Protein AF-F3GQA1-F1 (afdb_monomer_lite)

Foldseek 3Di:
DCVVVVVVVVVVVVVVVVVVCVQVVPVCGVVNVVVCVVVVVVVVVVCVVVVVPD

Seq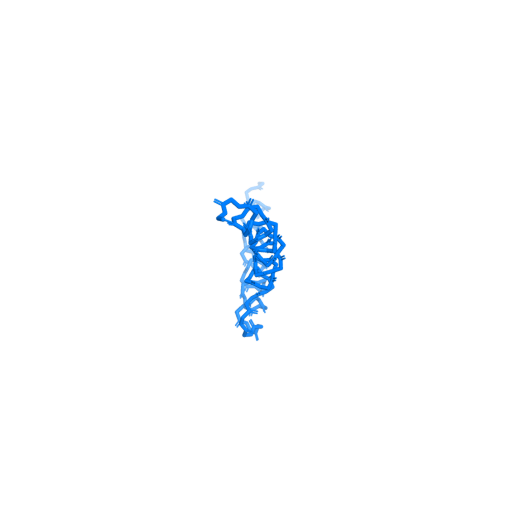uence (54 aa):
MLRRLLLIIPTLLGILIINFVIIQAAPGGPVEQMIAKIEGFDGATSRIAGGGAG

pLDDT: mean 74.36, std 12.42, range [44.84, 93.62]

Organism: NCBI:txid629263

Radius of gyration: 21.12 Å; chains: 1; bounding box: 50×15×51 Å

Structure (mmCIF, N/CA/C/O backbone):
data_AF-F3GQA1-F1
#
_entry.id   AF-F3GQA1-F1
#
loop_
_atom_site.group_PDB
_atom_site.id
_atom_site.type_symbol
_atom_site.label_atom_id
_atom_site.label_alt_id
_atom_site.label_comp_id
_atom_site.label_asym_id
_atom_site.label_entity_id
_atom_site.label_seq_id
_atom_site.pdbx_PDB_ins_code
_atom_site.Cartn_x
_atom_site.Cartn_y
_atom_site.Cartn_z
_atom_site.occupancy
_atom_site.B_iso_or_equiv
_atom_site.auth_seq_id
_atom_site.auth_comp_id
_atom_site.auth_asym_id
_atom_site.auth_atom_id
_atom_site.pdbx_PDB_model_num
ATOM 1 N N . MET A 1 1 ? -12.168 5.706 28.821 1.00 61.75 1 MET A N 1
ATOM 2 C CA . MET A 1 1 ? -11.260 6.190 27.754 1.00 61.75 1 MET A CA 1
ATOM 3 C C . MET A 1 1 ? -10.893 5.135 26.693 1.00 61.75 1 MET A C 1
ATOM 5 O O . MET A 1 1 ? -10.458 5.527 25.621 1.00 61.75 1 MET A O 1
ATOM 9 N N . LEU A 1 2 ? -11.163 3.832 26.895 1.00 65.19 2 LEU A N 1
ATOM 10 C CA . LEU A 1 2 ? -10.819 2.761 25.933 1.00 65.19 2 LEU A CA 1
ATOM 11 C C . LEU A 1 2 ? -11.596 2.778 24.600 1.00 65.19 2 LEU A C 1
ATOM 13 O O . LEU A 1 2 ? -11.087 2.285 23.599 1.00 65.19 2 LEU A O 1
ATOM 17 N N . ARG A 1 3 ? -12.799 3.372 24.549 1.00 68.62 3 ARG A N 1
ATOM 18 C CA . ARG A 1 3 ? -13.594 3.452 23.306 1.00 68.62 3 ARG A CA 1
ATOM 19 C C . ARG A 1 3 ? -12.831 4.153 22.178 1.00 68.62 3 ARG A C 1
ATOM 21 O O . ARG A 1 3 ? -12.881 3.704 21.046 1.00 68.62 3 ARG A O 1
ATOM 28 N N . ARG A 1 4 ? -12.066 5.203 22.494 1.00 72.44 4 ARG A N 1
ATOM 29 C CA . ARG A 1 4 ? -11.299 5.958 21.491 1.00 72.44 4 ARG A CA 1
ATOM 30 C C . ARG A 1 4 ? -10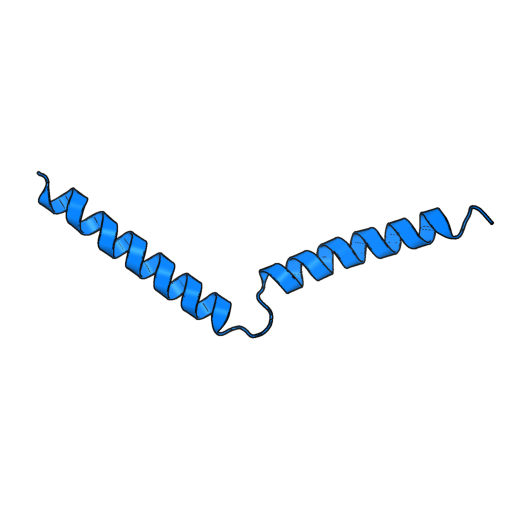.163 5.136 20.871 1.00 72.44 4 ARG A C 1
ATOM 32 O O . ARG A 1 4 ? -9.915 5.277 19.685 1.00 72.44 4 ARG A O 1
ATOM 39 N N . LEU A 1 5 ? -9.528 4.248 21.641 1.00 74.75 5 LEU A N 1
ATOM 40 C CA . LEU A 1 5 ? -8.436 3.399 21.152 1.00 74.75 5 LEU A CA 1
ATOM 41 C C . LEU A 1 5 ? -8.951 2.241 20.284 1.00 74.75 5 LEU A C 1
ATOM 43 O O . LEU A 1 5 ? -8.361 1.934 19.253 1.00 74.75 5 LEU A O 1
ATOM 47 N N . LEU A 1 6 ? -10.094 1.654 20.654 1.00 81.12 6 LEU A N 1
ATOM 48 C CA . LEU A 1 6 ? -10.720 0.569 19.890 1.00 81.12 6 LEU A CA 1
ATOM 49 C C . LEU A 1 6 ? -11.231 1.053 18.522 1.00 81.12 6 LEU A C 1
ATOM 51 O O . LEU A 1 6 ? -11.226 0.284 17.576 1.00 81.12 6 LEU A O 1
ATOM 55 N N . LEU A 1 7 ? -11.597 2.334 18.395 1.00 82.75 7 LEU A N 1
ATOM 56 C CA . LEU A 1 7 ? -12.028 2.970 17.140 1.00 82.75 7 LEU A CA 1
ATOM 57 C C . LEU A 1 7 ? -10.869 3.340 16.185 1.00 82.75 7 LEU A C 1
ATOM 59 O O . LEU A 1 7 ? -11.091 3.490 14.985 1.00 82.75 7 LEU A O 1
ATOM 63 N N . ILE A 1 8 ? -9.625 3.428 16.666 1.00 86.69 8 ILE A N 1
ATOM 64 C CA . ILE A 1 8 ? -8.452 3.680 15.805 1.00 86.69 8 ILE A CA 1
ATOM 65 C C . ILE A 1 8 ? -8.107 2.445 14.965 1.00 86.69 8 ILE A C 1
ATOM 67 O O . ILE A 1 8 ? -7.843 2.570 13.772 1.00 86.69 8 ILE A O 1
ATOM 71 N N . ILE A 1 9 ? -8.173 1.253 15.562 1.00 89.75 9 ILE A N 1
ATOM 72 C CA . ILE A 1 9 ? -7.890 -0.022 14.886 1.00 89.75 9 ILE A CA 1
ATOM 73 C C . ILE A 1 9 ? -8.721 -0.209 13.600 1.00 89.75 9 ILE A C 1
ATOM 75 O O . ILE A 1 9 ? -8.106 -0.430 12.561 1.00 89.75 9 ILE A O 1
ATOM 79 N N . PRO A 1 10 ? -10.067 -0.078 13.591 1.00 88.12 10 PRO A N 1
ATOM 80 C CA . PRO A 1 10 ? -10.863 -0.218 12.373 1.00 88.12 10 PRO A CA 1
ATOM 81 C C . PRO A 1 10 ? -10.586 0.893 11.356 1.00 88.12 10 PRO A C 1
ATOM 83 O O . PRO A 1 10 ? -10.729 0.660 10.161 1.00 88.12 10 PRO A O 1
ATOM 86 N N . THR A 1 11 ? -10.140 2.073 11.799 1.00 93.56 11 THR A N 1
ATOM 87 C CA . THR A 1 11 ? -9.749 3.157 10.885 1.00 93.56 11 THR A CA 1
ATOM 88 C C . THR A 1 11 ? -8.464 2.786 10.143 1.00 93.56 11 THR A C 1
ATOM 90 O O . THR A 1 11 ? -8.407 2.879 8.919 1.00 93.56 11 THR A O 1
ATOM 93 N N . LEU A 1 12 ? -7.459 2.289 10.873 1.00 92.00 12 LEU A N 1
ATOM 94 C CA . LEU A 1 12 ? -6.197 1.808 10.306 1.00 92.00 12 LEU A CA 1
ATOM 95 C C . LEU A 1 12 ? -6.400 0.580 9.408 1.00 92.00 12 LEU A C 1
ATOM 97 O O . LEU A 1 12 ? -5.841 0.517 8.317 1.00 92.00 12 LEU A O 1
ATOM 101 N N . LEU A 1 13 ? -7.241 -0.369 9.82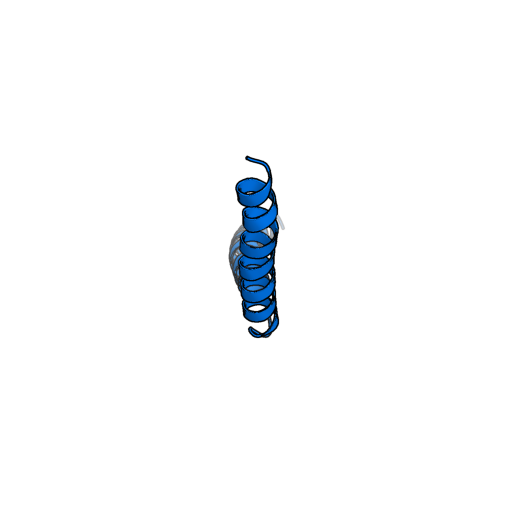5 1.00 93.44 13 LEU A N 1
ATOM 102 C CA . LEU A 1 13 ? -7.600 -1.534 9.011 1.00 93.44 13 LEU A CA 1
ATOM 103 C C . LEU A 1 13 ? -8.338 -1.126 7.735 1.00 93.44 13 LEU A C 1
ATOM 105 O O . LEU A 1 13 ? -8.026 -1.641 6.666 1.00 93.44 13 LEU A O 1
ATOM 109 N N . GLY A 1 14 ? -9.273 -0.178 7.827 1.00 93.62 14 GLY A N 1
ATOM 110 C CA . GLY A 1 14 ? -10.014 0.330 6.676 1.00 93.62 14 GLY A CA 1
ATOM 111 C C . GLY A 1 14 ? -9.094 0.937 5.620 1.00 93.62 14 GLY A C 1
ATOM 112 O O . GLY A 1 14 ? -9.166 0.547 4.455 1.00 93.62 14 GLY A O 1
ATOM 113 N N . ILE A 1 15 ? -8.180 1.831 6.019 1.00 93.56 15 ILE A N 1
ATOM 114 C CA . ILE A 1 15 ? -7.233 2.434 5.068 1.00 93.56 15 ILE A CA 1
ATOM 115 C C . ILE A 1 15 ? -6.264 1.399 4.488 1.00 93.56 15 ILE A C 1
ATOM 117 O O . ILE A 1 15 ? -5.949 1.478 3.305 1.00 93.56 15 ILE A O 1
ATOM 121 N N . LEU A 1 16 ? -5.823 0.415 5.282 1.00 91.75 16 LEU A N 1
ATOM 122 C CA . LEU A 1 16 ? -4.925 -0.646 4.824 1.00 91.75 16 LEU A CA 1
ATOM 123 C C . LEU A 1 16 ? -5.608 -1.545 3.796 1.00 91.75 16 LEU A C 1
ATOM 125 O O . LEU A 1 16 ? -5.019 -1.815 2.756 1.00 91.75 16 LEU A O 1
ATOM 129 N N . ILE A 1 17 ? -6.848 -1.969 4.055 1.00 93.31 17 ILE A N 1
ATOM 130 C CA . ILE A 1 17 ? -7.621 -2.803 3.126 1.00 93.31 17 ILE A CA 1
ATOM 131 C C . ILE A 1 17 ? -7.885 -2.046 1.827 1.00 93.31 17 ILE A C 1
ATOM 133 O O . ILE A 1 17 ? -7.658 -2.598 0.755 1.00 93.31 17 ILE A O 1
ATOM 137 N N . ILE A 1 18 ? -8.321 -0.784 1.899 1.00 91.25 18 ILE A N 1
ATOM 138 C CA . ILE A 1 18 ? -8.554 0.032 0.699 1.00 91.25 18 ILE A CA 1
ATOM 139 C C . ILE A 1 18 ? -7.257 0.177 -0.103 1.00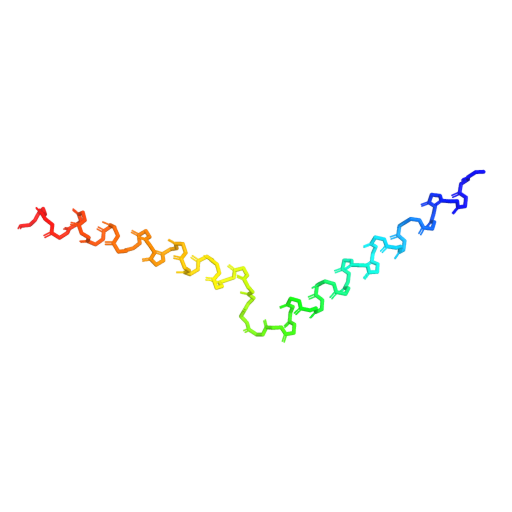 91.25 18 ILE A C 1
ATOM 141 O O . ILE A 1 18 ? -7.260 -0.052 -1.310 1.00 91.25 18 ILE A O 1
ATOM 145 N N . ASN A 1 19 ? -6.144 0.503 0.557 1.00 86.06 19 ASN A N 1
ATOM 146 C CA . ASN A 1 19 ? -4.843 0.633 -0.095 1.00 86.06 19 ASN A CA 1
ATOM 147 C C . ASN A 1 19 ? -4.411 -0.698 -0.744 1.00 86.06 19 ASN A C 1
ATOM 149 O O . ASN A 1 19 ? -4.026 -0.724 -1.909 1.00 86.06 19 ASN A O 1
ATOM 153 N N . PHE A 1 20 ? -4.598 -1.820 -0.047 1.00 87.88 20 PHE A N 1
ATOM 154 C CA . PHE A 1 20 ? -4.303 -3.159 -0.554 1.00 87.88 20 PHE A CA 1
ATOM 155 C C . PHE A 1 20 ? -5.159 -3.544 -1.769 1.00 87.88 20 PHE A C 1
ATOM 157 O O . PHE A 1 20 ? -4.644 -4.098 -2.739 1.00 87.88 20 PHE A O 1
ATOM 164 N N . VAL A 1 21 ? -6.454 -3.219 -1.755 1.00 88.50 21 VAL A N 1
ATOM 165 C CA . VAL A 1 21 ? -7.350 -3.429 -2.901 1.00 88.50 21 VAL A CA 1
ATOM 166 C C . VAL A 1 21 ? -6.926 -2.563 -4.085 1.00 88.50 21 VAL A C 1
ATOM 168 O O . VAL A 1 21 ? -6.883 -3.072 -5.198 1.00 88.50 21 VAL A O 1
ATOM 171 N N . ILE A 1 22 ? -6.558 -1.297 -3.867 1.00 85.44 22 ILE A N 1
ATOM 172 C CA . ILE A 1 22 ? -6.079 -0.403 -4.935 1.00 85.44 22 ILE A CA 1
ATOM 173 C C . ILE A 1 22 ? -4.790 -0.941 -5.565 1.00 85.44 22 ILE A C 1
ATOM 175 O O . ILE A 1 22 ? -4.677 -0.966 -6.790 1.00 85.44 22 ILE A O 1
ATOM 179 N N . ILE A 1 23 ? -3.835 -1.397 -4.748 1.00 79.31 23 ILE A N 1
ATOM 180 C CA . ILE A 1 23 ? -2.570 -1.956 -5.239 1.00 79.31 23 ILE A CA 1
ATOM 181 C C . ILE A 1 23 ? -2.815 -3.240 -6.037 1.00 79.31 23 ILE A C 1
ATOM 183 O O . ILE A 1 23 ? -2.249 -3.386 -7.114 1.00 79.31 23 ILE A O 1
ATOM 187 N N . GLN A 1 24 ? -3.662 -4.151 -5.546 1.00 75.94 24 GLN A N 1
ATOM 188 C CA . GLN A 1 24 ? -3.975 -5.396 -6.259 1.00 75.94 24 GLN A CA 1
ATOM 189 C C . GLN A 1 24 ? -4.837 -5.178 -7.510 1.00 75.94 24 GLN A C 1
ATOM 191 O O . GLN A 1 24 ? -4.748 -5.954 -8.457 1.00 75.94 24 GLN A O 1
ATOM 196 N N . ALA A 1 25 ? -5.672 -4.136 -7.526 1.00 78.81 25 ALA A N 1
ATOM 197 C CA . ALA A 1 25 ? -6.490 -3.777 -8.681 1.00 78.81 25 ALA A CA 1
ATOM 198 C C . ALA A 1 25 ? -5.673 -3.150 -9.822 1.00 78.81 25 ALA A C 1
ATOM 200 O O . ALA A 1 25 ? -6.155 -3.119 -10.951 1.00 78.81 25 ALA A O 1
ATOM 201 N N . ALA A 1 26 ? -4.457 -2.662 -9.552 1.00 76.38 26 ALA A N 1
ATOM 202 C CA . ALA A 1 26 ? -3.491 -2.282 -10.574 1.00 76.38 26 ALA A CA 1
ATOM 203 C C . ALA A 1 26 ? -2.674 -3.532 -10.980 1.00 76.38 26 ALA A C 1
ATOM 205 O O . ALA A 1 26 ? -1.753 -3.908 -10.253 1.00 76.38 26 ALA A O 1
ATOM 206 N N . PRO A 1 27 ? -2.999 -4.222 -12.097 1.00 58.34 27 PRO A N 1
ATOM 207 C CA . PRO A 1 27 ? -2.265 -5.412 -12.529 1.00 58.34 27 PRO A CA 1
ATOM 208 C C . PRO A 1 27 ? -0.797 -5.051 -12.803 1.00 58.34 27 PRO A C 1
ATOM 210 O O . PRO A 1 27 ? -0.517 -4.193 -13.639 1.00 58.34 27 PRO A O 1
ATOM 213 N N . GLY A 1 28 ? 0.130 -5.691 -12.080 1.00 64.19 28 GLY A N 1
ATOM 214 C CA . GLY A 1 28 ? 1.542 -5.297 -12.015 1.00 64.19 28 GLY A CA 1
ATOM 215 C C . GLY A 1 28 ? 1.707 -4.057 -11.141 1.00 64.19 28 GLY A C 1
ATOM 216 O O . GLY A 1 28 ? 1.569 -2.921 -11.611 1.00 64.19 28 GLY A O 1
ATOM 217 N N . GLY A 1 29 ? 1.961 -4.274 -9.850 1.00 73.56 29 GLY A N 1
ATOM 218 C CA . GLY A 1 29 ? 1.873 -3.212 -8.857 1.00 73.56 29 GLY A CA 1
ATOM 219 C C . GLY A 1 29 ? 2.853 -2.067 -9.154 1.00 73.56 29 GLY A C 1
ATOM 220 O O . GLY A 1 29 ? 3.923 -2.294 -9.724 1.00 73.56 29 GLY A O 1
ATOM 221 N N . PRO A 1 30 ? 2.563 -0.829 -8.718 1.00 66.81 30 PRO A N 1
ATOM 222 C CA . PRO A 1 30 ? 3.511 0.284 -8.818 1.00 66.81 30 PRO A CA 1
ATOM 223 C C . PRO A 1 30 ? 4.886 -0.061 -8.221 1.00 66.81 30 PRO A C 1
ATOM 225 O O . PRO A 1 30 ? 5.900 0.445 -8.686 1.00 66.81 30 PRO A O 1
ATOM 228 N N . VAL A 1 31 ? 4.929 -0.975 -7.247 1.00 72.25 31 VAL A N 1
ATOM 229 C CA . VAL A 1 31 ? 6.164 -1.520 -6.672 1.00 72.25 31 VAL A CA 1
ATOM 230 C C . VAL A 1 31 ? 6.984 -2.307 -7.699 1.00 72.25 31 VAL A C 1
ATOM 232 O O . VAL A 1 31 ? 8.177 -2.057 -7.809 1.00 72.25 31 VAL A O 1
ATOM 235 N N . GLU A 1 32 ? 6.380 -3.189 -8.500 1.00 73.06 32 GLU A N 1
ATOM 236 C CA . GLU A 1 32 ? 7.090 -3.919 -9.565 1.00 73.06 32 GLU A CA 1
ATOM 237 C C . GLU A 1 32 ? 7.555 -2.990 -10.679 1.00 73.06 32 GLU A C 1
ATOM 239 O O . GLU A 1 32 ? 8.661 -3.150 -11.182 1.00 73.06 32 GLU A O 1
ATOM 244 N N . GLN A 1 33 ? 6.771 -1.965 -11.018 1.00 75.31 33 GLN A N 1
ATOM 245 C CA . GLN A 1 33 ? 7.195 -0.953 -11.989 1.00 75.31 33 GLN A CA 1
ATOM 246 C C . GLN A 1 33 ? 8.352 -0.095 -11.454 1.00 75.31 33 GLN A C 1
ATOM 248 O O . GLN A 1 33 ? 9.265 0.248 -12.205 1.00 75.31 33 GLN A O 1
ATOM 253 N N . MET A 1 34 ? 8.350 0.236 -10.157 1.00 76.31 34 MET A N 1
ATOM 254 C CA . MET A 1 34 ? 9.460 0.945 -9.514 1.00 76.31 34 MET A CA 1
ATOM 255 C C . MET A 1 34 ? 10.710 0.068 -9.418 1.00 76.31 34 MET A C 1
ATOM 257 O O . MET A 1 34 ? 11.793 0.552 -9.738 1.00 76.31 34 MET A O 1
ATOM 261 N N . ILE A 1 35 ? 10.570 -1.210 -9.055 1.00 74.62 35 ILE A N 1
ATOM 262 C CA . ILE A 1 35 ? 11.679 -2.172 -9.023 1.00 74.62 35 ILE A CA 1
ATOM 263 C C . ILE A 1 35 ? 12.236 -2.372 -10.432 1.00 74.62 35 ILE A C 1
ATOM 265 O O . ILE A 1 35 ? 13.429 -2.186 -10.618 1.00 74.62 35 ILE A O 1
ATOM 269 N N . ALA A 1 36 ? 11.398 -2.611 -11.444 1.00 78.44 36 ALA A N 1
ATOM 270 C CA . ALA A 1 36 ? 11.834 -2.759 -12.835 1.00 78.44 36 ALA A CA 1
ATOM 271 C C . ALA A 1 36 ? 12.538 -1.501 -13.373 1.00 78.44 36 ALA A C 1
ATOM 273 O O . ALA A 1 36 ? 13.463 -1.599 -14.179 1.00 78.44 36 ALA A O 1
ATOM 274 N N . LYS A 1 37 ? 12.139 -0.305 -12.919 1.00 76.62 37 LYS A N 1
ATOM 275 C CA . LYS A 1 37 ? 12.808 0.952 -13.279 1.00 76.62 37 LYS A CA 1
ATOM 276 C C . LYS A 1 37 ? 14.171 1.095 -12.597 1.00 76.62 37 LYS A C 1
ATOM 278 O O . LYS A 1 37 ? 15.098 1.584 -13.231 1.00 76.62 37 LYS A O 1
ATOM 283 N N . ILE A 1 38 ? 14.306 0.665 -11.343 1.00 77.94 38 ILE A N 1
ATOM 284 C CA . ILE A 1 38 ? 15.577 0.680 -10.599 1.00 77.94 38 ILE A CA 1
ATOM 285 C C . ILE A 1 38 ? 16.527 -0.408 -11.129 1.00 77.94 38 ILE A C 1
ATOM 287 O O . ILE A 1 38 ? 17.681 -0.126 -11.438 1.00 77.94 38 ILE A O 1
ATOM 291 N N . GLU A 1 39 ? 16.030 -1.627 -11.320 1.00 75.81 39 GLU A N 1
ATOM 292 C CA . GLU A 1 39 ? 16.767 -2.765 -11.876 1.00 75.81 39 GLU A CA 1
ATOM 293 C C . GLU A 1 39 ? 17.156 -2.528 -13.343 1.00 75.81 39 GLU A C 1
ATOM 295 O O . GLU A 1 39 ? 18.269 -2.846 -13.753 1.00 75.81 39 GLU A O 1
ATOM 300 N N . GLY A 1 40 ? 16.303 -1.872 -14.137 1.00 65.44 40 GLY A N 1
ATOM 301 C CA . GLY A 1 40 ? 16.644 -1.434 -15.493 1.00 65.44 40 GLY A CA 1
ATOM 302 C C . GLY A 1 40 ? 17.789 -0.410 -15.539 1.00 65.44 40 GLY A C 1
ATOM 303 O O . GLY A 1 40 ? 18.577 -0.417 -16.488 1.00 65.44 40 GLY A O 1
ATOM 304 N N . PHE A 1 41 ? 17.919 0.433 -14.507 1.00 61.66 41 PHE A N 1
ATOM 305 C CA . PHE A 1 41 ? 19.049 1.356 -14.337 1.00 61.66 41 PHE A CA 1
ATOM 306 C C . PHE A 1 41 ? 20.340 0.618 -13.947 1.00 61.66 41 PHE A C 1
ATOM 308 O O . PHE A 1 41 ? 21.410 0.904 -14.497 1.00 61.66 41 PHE A O 1
ATOM 315 N N . ASP A 1 42 ? 20.245 -0.363 -13.052 1.00 59.41 42 ASP A N 1
ATOM 316 C CA . ASP A 1 42 ? 21.401 -1.138 -12.589 1.00 59.41 42 ASP A CA 1
ATOM 317 C C . ASP A 1 42 ? 21.897 -2.126 -13.664 1.00 59.41 42 ASP A C 1
ATOM 319 O O . ASP A 1 42 ? 23.092 -2.238 -13.929 1.00 59.41 42 ASP A O 1
ATOM 323 N N . GLY A 1 43 ? 20.984 -2.743 -14.418 1.00 62.28 43 GLY A N 1
ATOM 324 C CA . GLY A 1 43 ? 21.301 -3.607 -15.556 1.00 62.28 43 GLY A CA 1
ATOM 325 C C . GLY A 1 43 ? 21.908 -2.865 -16.755 1.00 62.28 43 GLY A C 1
ATOM 326 O O . GLY A 1 43 ? 22.680 -3.450 -17.512 1.00 62.28 43 GLY A O 1
ATOM 327 N N . ALA A 1 44 ? 21.602 -1.581 -16.969 1.00 59.84 44 ALA A N 1
ATOM 328 C CA . ALA A 1 44 ? 22.297 -0.767 -17.976 1.00 59.84 44 ALA A CA 1
ATOM 329 C C . ALA A 1 44 ? 23.742 -0.452 -17.548 1.00 59.84 44 ALA A C 1
ATOM 331 O O . ALA A 1 44 ? 24.664 -0.563 -18.355 1.00 59.84 44 ALA A O 1
ATOM 332 N N . THR A 1 45 ? 23.942 -0.146 -16.267 1.00 62.62 45 THR A N 1
ATOM 333 C CA . THR A 1 45 ? 25.264 0.130 -15.684 1.00 62.62 45 THR A CA 1
ATOM 334 C C . THR A 1 45 ? 26.136 -1.130 -15.638 1.00 62.62 45 THR A C 1
ATOM 336 O O . THR A 1 45 ? 27.297 -1.102 -16.047 1.00 62.62 45 THR A O 1
ATOM 339 N N . SER A 1 46 ? 25.559 -2.267 -15.240 1.00 59.06 46 SER A N 1
ATOM 340 C CA . SER A 1 46 ? 26.230 -3.571 -15.177 1.00 59.06 46 SER A CA 1
ATOM 341 C C . SER A 1 46 ? 26.647 -4.088 -16.561 1.00 59.06 46 SER A C 1
ATOM 343 O O . SER A 1 46 ? 27.750 -4.606 -16.728 1.00 59.06 46 SER A O 1
ATOM 345 N N . ARG A 1 47 ? 25.829 -3.864 -17.601 1.00 62.41 47 ARG A N 1
ATOM 346 C CA . ARG A 1 47 ? 26.180 -4.215 -18.991 1.00 62.41 47 ARG A CA 1
ATOM 347 C C . ARG A 1 47 ? 27.330 -3.374 -19.553 1.00 62.41 47 ARG A C 1
ATOM 349 O O . ARG A 1 47 ? 28.160 -3.913 -20.279 1.00 62.41 47 ARG A O 1
ATOM 356 N N . ILE A 1 48 ? 27.416 -2.089 -19.197 1.00 62.72 48 ILE A N 1
ATOM 357 C CA . ILE A 1 48 ? 28.556 -1.234 -19.574 1.00 62.72 48 ILE A CA 1
ATOM 358 C C . ILE A 1 48 ? 29.828 -1.679 -18.836 1.00 62.72 48 ILE A C 1
ATOM 360 O O . ILE A 1 48 ? 30.892 -1.748 -19.447 1.00 62.72 48 ILE A O 1
ATOM 364 N N . ALA A 1 49 ? 29.722 -2.041 -17.555 1.00 66.25 49 ALA A N 1
ATOM 365 C CA . ALA A 1 49 ? 30.858 -2.525 -16.770 1.00 66.25 49 ALA A CA 1
ATOM 366 C C . ALA A 1 49 ? 31.358 -3.918 -17.215 1.00 66.25 49 ALA A C 1
ATOM 368 O O . ALA A 1 49 ? 32.562 -4.162 -17.207 1.00 66.25 49 ALA A O 1
ATOM 369 N N . GLY A 1 50 ? 30.462 -4.819 -17.636 1.00 61.66 50 GLY A N 1
ATOM 370 C CA . GLY A 1 50 ? 30.812 -6.166 -18.108 1.00 61.66 50 GLY A CA 1
ATOM 371 C C . GLY A 1 50 ? 31.269 -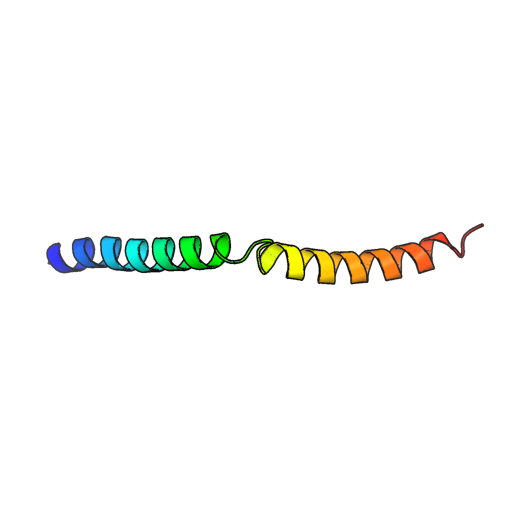6.243 -19.572 1.00 61.66 50 GLY A C 1
ATOM 372 O O . GLY A 1 50 ? 32.003 -7.159 -19.927 1.00 61.66 50 GLY A O 1
ATOM 373 N N . GLY A 1 51 ? 30.872 -5.289 -20.423 1.00 60.59 51 GLY A N 1
ATOM 374 C CA . GLY A 1 51 ? 31.229 -5.261 -21.850 1.00 60.59 51 GLY A CA 1
ATOM 375 C C . GLY A 1 51 ? 32.606 -4.668 -22.177 1.00 60.59 51 GLY A C 1
ATOM 376 O O . GLY A 1 51 ? 33.035 -4.751 -23.322 1.00 60.59 51 GLY A O 1
ATOM 377 N N . GLY A 1 52 ? 33.296 -4.069 -21.200 1.00 56.44 52 GLY A N 1
ATOM 378 C CA . GLY A 1 52 ? 34.628 -3.467 -21.370 1.00 56.44 52 GLY A CA 1
ATOM 379 C C . GLY A 1 52 ? 35.806 -4.347 -20.930 1.00 56.44 52 GLY A C 1
ATOM 380 O O . GLY A 1 52 ? 36.937 -3.871 -20.940 1.00 5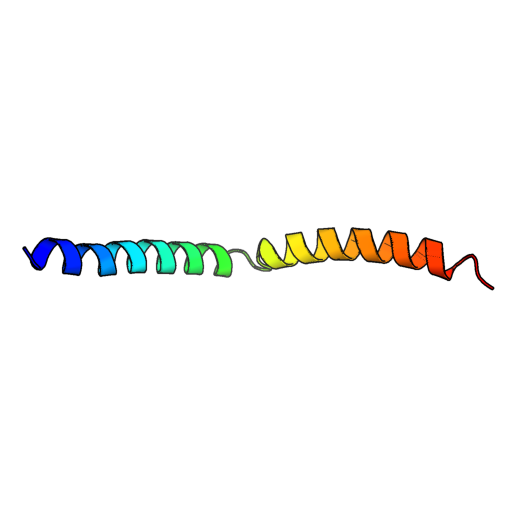6.44 52 GLY A O 1
ATOM 381 N N . ALA A 1 53 ? 35.554 -5.591 -20.508 1.00 54.84 53 ALA A N 1
ATOM 382 C CA . ALA A 1 53 ? 36.559 -6.490 -19.928 1.00 54.84 53 ALA A CA 1
ATOM 383 C C . ALA A 1 53 ? 36.819 -7.772 -20.753 1.00 54.84 53 ALA A C 1
ATOM 385 O O . ALA A 1 53 ? 37.321 -8.753 -20.203 1.00 54.84 53 ALA A O 1
ATOM 386 N N . GLY A 1 54 ? 36.475 -7.775 -22.046 1.00 44.84 54 GLY A N 1
ATOM 387 C CA . GLY A 1 54 ? 36.753 -8.865 -22.991 1.00 44.84 54 GLY A CA 1
ATOM 388 C C . GLY A 1 54 ? 37.626 -8.407 -24.145 1.00 44.84 54 GLY A C 1
ATOM 389 O O . GLY A 1 54 ? 37.305 -7.339 -24.710 1.00 44.84 54 GLY A O 1
#

Secondary structure (DSSP, 8-state):
-HHHHHHHHHHHHHHHHHHHHHHHHSSS-HHHHHHHHHHHHHHHHHHHHHTT--